Protein AF-A0A4T1ZSE1-F1 (afdb_monomer_lite)

Sequence (68 aa):
AAVDAAGNASTAANATQAVDIGAPTVASIVMADTALSVGETSLVTITFSEAVVAFDNTDVSVENGTLS

pLDDT: mean 90.82, std 6.03, range [67.5, 97.44]

InterPro domains:
  IPR044048 Bacterial Ig-like domain 12 [PF19078] (22-68)

Secondary structure (DSSP, 8-state):
--B-TT--B--------PPP-PPP-EEEEEES-SSPPTT----EEEEESS--SS--GGG---SSS---

Radius of gyration: 25.6 Å; chains: 1; bounding box: 48×25×72 Å

Foldseek 3Di:
DDADPVRRDDDDDDDDDDDDPDDKDFPDWDWPDPDDDPPDDIDIDTDIPDDDDPDDCVVDDDDPDDDD

Organism: NCBI:txid2448482

Structure (mmCIF, N/CA/C/O backbone):
data_AF-A0A4T1ZSE1-F1
#
_entry.id   AF-A0A4T1ZSE1-F1
#
loop_
_atom_site.group_PDB
_atom_site.id
_atom_site.type_symbol
_atom_site.label_atom_id
_atom_site.label_alt_id
_atom_site.label_comp_id
_atom_site.label_asym_id
_atom_site.label_entity_id
_atom_site.label_seq_id
_atom_site.pdbx_PDB_ins_code
_atom_site.Cartn_x
_atom_site.Cartn_y
_atom_site.Cartn_z
_atom_site.occupancy
_atom_site.B_iso_or_equiv
_atom_site.auth_seq_id
_atom_site.auth_comp_id
_atom_site.auth_asym_id
_atom_site.auth_atom_id
_atom_site.pdbx_PDB_model_num
ATOM 1 N N . ALA A 1 1 ? 30.882 10.620 -41.438 1.00 67.50 1 ALA A N 1
ATOM 2 C CA . ALA A 1 1 ? 29.442 10.568 -41.119 1.00 67.50 1 ALA A CA 1
ATOM 3 C C . ALA A 1 1 ? 28.748 9.803 -42.235 1.00 67.50 1 ALA A C 1
ATOM 5 O O . ALA A 1 1 ? 29.082 10.056 -43.387 1.00 67.50 1 ALA A O 1
ATOM 6 N N . ALA A 1 2 ? 27.879 8.841 -41.916 1.00 76.81 2 ALA A N 1
ATOM 7 C CA . ALA A 1 2 ? 27.071 8.183 -42.943 1.00 76.81 2 ALA A CA 1
ATOM 8 C C . ALA A 1 2 ? 26.011 9.174 -43.444 1.00 76.81 2 ALA A C 1
ATOM 10 O O . ALA A 1 2 ? 25.465 9.935 -42.646 1.00 76.81 2 ALA A O 1
ATOM 11 N N . VAL A 1 3 ? 25.769 9.200 -44.749 1.00 87.44 3 VAL A N 1
ATOM 12 C CA . VAL A 1 3 ? 24.811 10.095 -45.407 1.00 87.44 3 VAL A CA 1
ATOM 13 C C . VAL A 1 3 ? 23.915 9.210 -46.266 1.00 87.44 3 VAL A C 1
ATOM 15 O O . VAL A 1 3 ? 24.436 8.319 -46.941 1.00 87.44 3 VAL A O 1
ATOM 18 N N . ASP A 1 4 ? 22.595 9.382 -46.200 1.00 87.06 4 ASP A N 1
ATOM 19 C CA . ASP A 1 4 ? 21.676 8.605 -47.039 1.00 8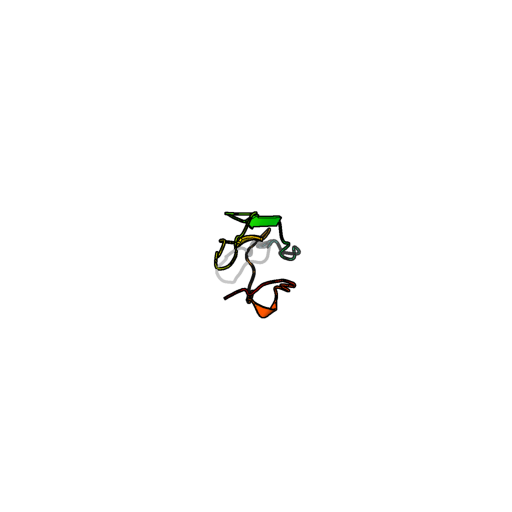7.06 4 ASP A CA 1
ATOM 20 C C . ASP A 1 4 ? 21.656 9.114 -48.496 1.00 87.06 4 ASP A C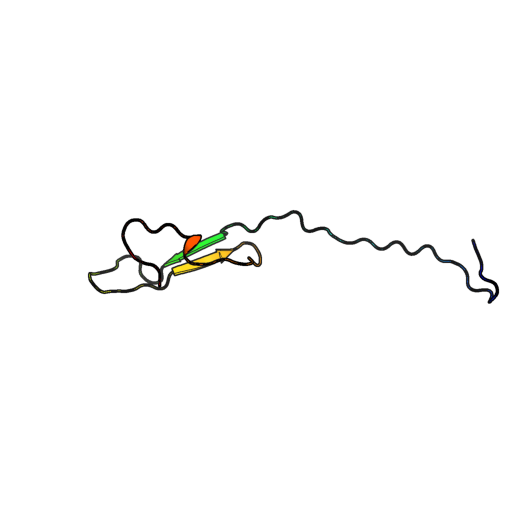 1
ATOM 22 O O . ASP A 1 4 ? 22.270 10.128 -48.837 1.00 87.06 4 ASP A O 1
ATOM 26 N N . ALA A 1 5 ? 20.950 8.405 -49.381 1.00 88.88 5 ALA A N 1
ATOM 27 C CA . ALA A 1 5 ? 20.846 8.769 -50.798 1.00 88.88 5 ALA A CA 1
ATOM 28 C C . ALA A 1 5 ? 20.125 10.111 -51.050 1.00 88.88 5 ALA A C 1
ATOM 30 O O . ALA A 1 5 ? 20.246 10.666 -52.140 1.00 88.88 5 ALA A O 1
ATOM 31 N N . ALA A 1 6 ? 19.390 10.633 -50.062 1.00 90.56 6 ALA A N 1
ATOM 32 C CA . ALA A 1 6 ? 18.749 11.944 -50.105 1.00 90.56 6 ALA A CA 1
ATOM 33 C C . ALA A 1 6 ? 19.638 13.059 -49.516 1.00 90.56 6 ALA A C 1
ATOM 35 O O . ALA A 1 6 ? 19.236 14.221 -49.513 1.00 90.56 6 ALA A O 1
ATOM 36 N N . GLY A 1 7 ? 20.852 12.735 -49.055 1.00 89.31 7 GLY A N 1
ATOM 37 C CA . GLY A 1 7 ? 21.796 13.693 -48.484 1.00 89.31 7 GLY A CA 1
ATOM 38 C C . GLY A 1 7 ? 21.572 13.988 -46.999 1.00 89.31 7 GLY A C 1
ATOM 39 O O . GLY A 1 7 ? 22.204 14.901 -46.465 1.00 89.31 7 GLY A O 1
ATOM 40 N N . ASN A 1 8 ? 20.725 13.223 -46.304 1.00 85.00 8 ASN A N 1
ATOM 41 C CA . ASN A 1 8 ? 20.516 13.396 -44.871 1.00 85.00 8 ASN A CA 1
ATOM 42 C C . ASN A 1 8 ? 21.696 12.790 -44.105 1.00 85.00 8 ASN A C 1
ATOM 44 O O . ASN A 1 8 ? 22.002 11.600 -44.225 1.00 85.00 8 ASN A O 1
ATOM 48 N N . ALA A 1 9 ? 22.371 13.610 -43.300 1.00 88.44 9 ALA A N 1
ATOM 49 C CA . ALA A 1 9 ? 23.428 13.138 -42.418 1.00 88.44 9 ALA A CA 1
ATOM 50 C C . ALA A 1 9 ? 22.835 12.263 -41.303 1.00 88.44 9 ALA A C 1
ATOM 52 O O . ALA A 1 9 ? 21.932 12.681 -40.580 1.00 88.44 9 ALA A O 1
ATOM 53 N N . SER A 1 10 ? 23.372 11.056 -41.132 1.00 78.06 10 SER A N 1
ATOM 54 C CA . SER A 1 10 ? 23.020 10.173 -40.025 1.00 78.06 10 SER A CA 1
ATOM 55 C C . SER A 1 10 ? 23.640 10.713 -38.738 1.00 78.06 10 SER A C 1
ATOM 57 O O . SER A 1 10 ? 24.812 10.465 -38.441 1.00 78.06 10 SER A O 1
ATOM 59 N N . THR A 1 11 ? 22.855 11.460 -37.967 1.00 79.19 11 THR A N 1
ATOM 60 C CA . THR A 1 11 ? 23.213 11.859 -36.603 1.00 79.19 11 THR A CA 1
ATOM 61 C C . THR A 1 11 ? 23.014 10.660 -35.681 1.00 79.19 11 THR A C 1
ATOM 63 O O . THR A 1 11 ? 21.933 10.077 -35.651 1.00 79.19 11 THR A O 1
ATOM 66 N N . ALA A 1 12 ? 24.042 10.269 -34.925 1.00 76.44 12 ALA A N 1
ATOM 67 C CA . ALA A 1 12 ? 23.874 9.258 -33.887 1.00 76.44 12 ALA A CA 1
ATOM 68 C C . ALA A 1 12 ? 22.911 9.797 -32.817 1.00 76.44 12 ALA A C 1
ATOM 70 O O . ALA A 1 12 ? 23.225 10.771 -32.133 1.00 76.44 12 ALA A O 1
ATOM 71 N N . ALA A 1 13 ? 21.736 9.185 -32.690 1.00 77.75 13 ALA A N 1
ATOM 72 C CA . ALA A 1 13 ? 20.813 9.472 -31.603 1.00 77.75 13 ALA A CA 1
ATOM 73 C C . ALA A 1 13 ? 21.171 8.570 -30.418 1.00 77.75 13 ALA A C 1
ATOM 75 O O . ALA A 1 13 ? 21.054 7.350 -30.504 1.00 77.75 13 ALA A O 1
ATOM 76 N N . ASN A 1 14 ? 21.618 9.170 -29.317 1.00 79.75 14 ASN A N 1
ATOM 77 C CA . ASN A 1 14 ? 21.728 8.472 -28.042 1.00 79.75 14 ASN A CA 1
ATOM 78 C C . ASN A 1 14 ? 20.444 8.746 -27.260 1.00 79.75 14 ASN A C 1
ATOM 80 O O . ASN A 1 14 ? 20.179 9.892 -26.903 1.00 79.75 14 ASN A O 1
ATOM 84 N N . ALA A 1 15 ? 19.648 7.708 -27.016 1.00 83.31 15 ALA A N 1
ATOM 85 C CA . ALA A 1 15 ? 18.517 7.769 -26.101 1.00 83.31 15 ALA A CA 1
ATOM 86 C C . ALA A 1 15 ? 18.908 7.054 -24.806 1.00 83.31 15 ALA A C 1
ATOM 88 O O . ALA A 1 15 ? 19.349 5.906 -24.838 1.00 83.31 15 ALA A O 1
ATOM 89 N N . THR A 1 16 ? 18.757 7.731 -23.673 1.00 86.12 16 THR A N 1
ATOM 90 C CA . THR A 1 16 ? 18.909 7.130 -22.348 1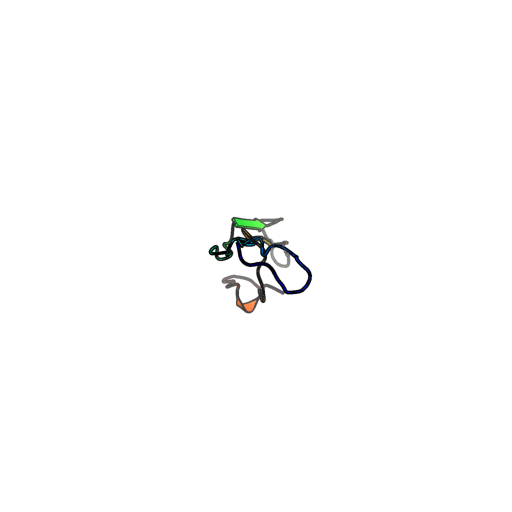.00 86.12 16 THR A CA 1
ATOM 91 C C . THR A 1 16 ? 17.531 6.986 -21.720 1.00 86.12 16 THR A C 1
ATOM 93 O O . THR A 1 16 ? 16.710 7.898 -21.793 1.00 86.12 16 THR A O 1
ATOM 96 N N . GLN A 1 17 ? 17.265 5.830 -21.114 1.00 87.81 17 GLN A N 1
ATOM 97 C CA . GLN A 1 17 ? 16.068 5.610 -20.309 1.00 87.81 17 GLN A CA 1
ATOM 98 C C . GLN A 1 17 ? 16.499 5.232 -18.900 1.00 87.81 17 GLN A C 1
ATOM 100 O O . GLN A 1 17 ? 17.398 4.407 -18.727 1.00 87.81 17 GLN A O 1
ATOM 105 N N . ALA A 1 18 ? 15.878 5.855 -17.903 1.00 88.81 18 ALA A N 1
ATOM 106 C CA . ALA A 1 18 ? 16.028 5.418 -16.528 1.00 88.81 18 ALA A CA 1
ATOM 107 C C . ALA A 1 18 ? 15.228 4.125 -16.353 1.00 88.81 18 ALA A C 1
ATOM 109 O O . ALA A 1 18 ? 14.053 4.067 -16.714 1.00 88.81 18 ALA A O 1
ATOM 110 N N . VAL A 1 19 ? 15.886 3.088 -15.843 1.00 89.12 19 VAL A N 1
ATOM 111 C CA . VAL A 1 19 ? 15.216 1.859 -15.425 1.0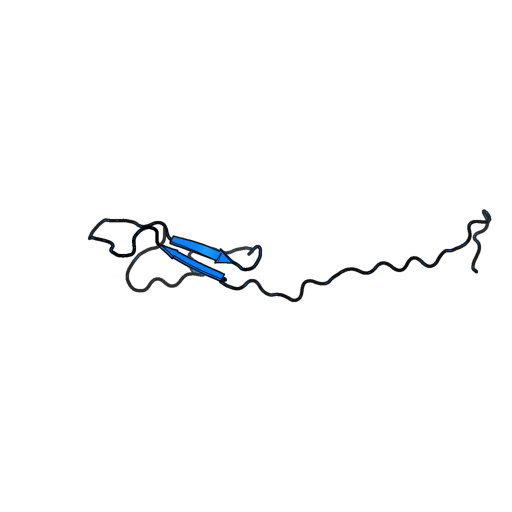0 89.12 19 VAL A CA 1
ATOM 112 C C . VAL A 1 19 ? 14.858 2.031 -13.962 1.00 89.12 19 VAL A C 1
ATOM 114 O O . VAL A 1 19 ? 15.722 2.382 -13.157 1.00 89.12 19 VAL A O 1
ATOM 117 N N . ASP A 1 20 ? 13.595 1.795 -13.641 1.00 87.00 20 ASP A N 1
ATOM 118 C CA . ASP A 1 20 ? 13.177 1.688 -12.256 1.00 87.00 20 ASP A CA 1
ATOM 119 C C . ASP A 1 20 ? 13.707 0.376 -11.662 1.00 87.00 20 ASP A C 1
ATOM 121 O O . ASP A 1 20 ? 13.498 -0.706 -12.215 1.00 87.00 20 ASP A O 1
ATOM 125 N N . ILE A 1 21 ? 14.466 0.499 -10.577 1.00 89.88 21 ILE A N 1
ATOM 126 C CA . ILE A 1 21 ? 15.060 -0.617 -9.832 1.00 89.88 21 ILE A CA 1
ATOM 127 C C . ILE A 1 21 ? 14.573 -0.645 -8.378 1.00 89.88 21 ILE A C 1
ATOM 129 O O . ILE A 1 21 ? 15.045 -1.472 -7.595 1.00 89.88 21 ILE A O 1
ATOM 133 N N . GLY A 1 22 ? 13.684 0.280 -8.004 1.00 90.56 22 GLY A N 1
ATOM 134 C CA . GLY A 1 22 ? 13.020 0.287 -6.713 1.00 90.56 22 GLY A CA 1
ATOM 135 C C . GLY A 1 22 ? 11.912 -0.758 -6.690 1.00 90.56 22 GLY A C 1
ATOM 136 O O . GLY A 1 22 ? 11.250 -1.001 -7.693 1.00 90.56 22 GLY A O 1
ATOM 137 N N . ALA A 1 23 ? 11.749 -1.425 -5.552 1.00 90.94 23 ALA A N 1
ATOM 138 C CA . ALA A 1 23 ? 10.516 -2.142 -5.272 1.00 90.94 23 ALA A CA 1
ATOM 139 C C . ALA A 1 23 ? 9.657 -1.266 -4.350 1.00 90.94 23 ALA A C 1
ATOM 141 O O . ALA A 1 23 ? 10.224 -0.644 -3.437 1.00 90.94 23 ALA A O 1
ATOM 142 N N . PRO A 1 24 ? 8.319 -1.282 -4.496 1.00 94.88 24 PRO A N 1
ATOM 143 C CA . PRO A 1 24 ? 7.462 -0.532 -3.600 1.00 94.88 24 PRO A CA 1
ATOM 144 C C . PRO A 1 24 ? 7.644 -1.012 -2.162 1.00 94.88 24 PRO A C 1
ATOM 146 O O . PRO A 1 24 ? 7.651 -2.210 -1.876 1.00 94.88 24 PRO A O 1
ATOM 149 N N . THR A 1 25 ? 7.767 -0.068 -1.238 1.00 95.25 25 THR A N 1
ATOM 150 C CA . THR A 1 25 ? 7.868 -0.336 0.199 1.00 95.25 25 THR A CA 1
ATOM 151 C C . THR A 1 25 ? 6.721 0.335 0.935 1.00 95.25 25 THR A C 1
ATOM 153 O O . THR A 1 25 ? 6.157 1.319 0.456 1.00 95.25 25 THR A O 1
ATOM 156 N N . VAL A 1 26 ? 6.368 -0.181 2.113 1.00 96.94 26 VAL A N 1
ATOM 157 C CA . VAL A 1 26 ? 5.408 0.485 2.999 1.00 96.94 26 VAL A CA 1
ATOM 158 C C . VAL A 1 26 ? 6.106 1.670 3.663 1.00 96.94 26 VAL A C 1
ATOM 160 O O . VAL A 1 26 ? 7.004 1.492 4.483 1.00 96.94 26 VAL A O 1
ATOM 163 N N . ALA A 1 27 ? 5.686 2.880 3.308 1.00 96.94 27 ALA A N 1
ATOM 164 C CA . ALA A 1 27 ? 6.202 4.123 3.866 1.00 96.94 27 ALA A CA 1
ATOM 165 C C . ALA A 1 27 ? 5.539 4.471 5.208 1.00 96.94 27 ALA A C 1
ATOM 167 O O . ALA A 1 27 ? 6.206 4.976 6.111 1.00 96.94 27 ALA A O 1
ATOM 168 N N . SER A 1 28 ? 4.234 4.214 5.358 1.00 97.44 28 SER A N 1
ATOM 169 C CA . SER A 1 28 ? 3.518 4.429 6.621 1.00 97.44 28 SER A CA 1
ATOM 170 C C . SER A 1 28 ? 2.218 3.631 6.713 1.00 97.44 28 SER A C 1
ATOM 172 O O . SER A 1 28 ? 1.622 3.258 5.702 1.00 97.44 28 SER A O 1
ATOM 174 N N . ILE A 1 29 ? 1.771 3.408 7.951 1.00 95.44 29 ILE A N 1
ATOM 175 C CA . ILE A 1 29 ? 0.446 2.882 8.280 1.00 95.44 29 ILE A CA 1
ATOM 176 C C . ILE A 1 29 ? -0.140 3.799 9.348 1.00 95.44 29 ILE A C 1
ATOM 178 O O . ILE A 1 29 ? 0.463 3.988 10.405 1.00 95.44 29 ILE A O 1
ATOM 182 N N . VAL A 1 30 ? -1.295 4.391 9.062 1.00 96.75 30 VAL A N 1
ATOM 183 C CA . VAL A 1 30 ? -1.979 5.316 9.969 1.00 96.75 30 VAL A CA 1
ATOM 184 C C . VAL A 1 30 ? -3.406 4.843 10.184 1.00 96.75 30 VAL A C 1
ATOM 186 O O . VAL A 1 30 ? -4.099 4.497 9.231 1.00 96.75 30 VAL A O 1
ATOM 189 N N . MET A 1 31 ? -3.845 4.860 11.438 1.00 95.25 31 MET A N 1
ATOM 190 C CA . MET A 1 31 ? -5.227 4.588 11.820 1.00 95.25 31 MET A CA 1
ATOM 191 C C . MET A 1 31 ? -5.900 5.891 12.238 1.00 95.25 31 MET A C 1
ATOM 193 O O . MET A 1 31 ? -5.308 6.673 12.981 1.00 95.25 31 MET A O 1
ATOM 197 N N . ALA A 1 32 ? -7.124 6.122 11.764 1.00 96.81 32 ALA A N 1
ATOM 198 C CA . ALA A 1 32 ? -7.905 7.299 12.151 1.00 96.81 32 ALA A CA 1
ATOM 199 C C . ALA A 1 32 ? -8.267 7.278 13.647 1.00 96.81 32 ALA A C 1
ATOM 201 O O . ALA A 1 32 ? -8.236 8.312 14.310 1.00 96.81 32 ALA A O 1
ATOM 202 N N . ASP A 1 33 ? -8.556 6.088 14.167 1.00 95.12 33 ASP A N 1
ATOM 203 C CA . ASP A 1 33 ? -8.745 5.808 15.587 1.00 95.12 33 ASP A CA 1
ATOM 204 C C . ASP A 1 33 ? -7.925 4.578 15.988 1.00 95.12 33 ASP A C 1
ATOM 206 O O . ASP A 1 33 ? -8.040 3.526 15.354 1.00 95.12 33 ASP A O 1
ATOM 210 N N . THR A 1 34 ? -7.091 4.727 17.018 1.00 91.81 34 THR A N 1
ATOM 211 C CA . THR A 1 34 ? -6.230 3.678 17.584 1.00 91.81 34 THR A CA 1
ATOM 212 C C . THR A 1 34 ? -6.860 2.947 18.773 1.00 91.81 34 THR A C 1
ATOM 214 O O . THR A 1 34 ? -6.287 1.968 19.245 1.00 91.81 34 THR A O 1
ATOM 217 N N . ALA A 1 35 ? -7.998 3.420 19.287 1.00 93.12 35 ALA A N 1
ATOM 218 C CA . ALA A 1 35 ? -8.675 2.899 20.472 1.00 93.12 35 ALA A CA 1
ATOM 219 C C . ALA A 1 35 ? -10.090 2.409 20.129 1.00 93.12 35 ALA A C 1
ATOM 221 O O . ALA A 1 35 ? -11.084 2.913 20.640 1.00 93.12 35 ALA A O 1
ATOM 222 N N . LEU A 1 36 ? -10.152 1.381 19.284 1.00 92.00 36 LEU A N 1
ATOM 223 C CA . LEU A 1 36 ? -11.401 0.759 18.850 1.00 92.00 36 LEU A CA 1
ATOM 224 C C . LEU A 1 36 ? -12.170 0.125 20.018 1.00 92.00 36 LEU A C 1
ATOM 226 O O . LEU A 1 36 ? -11.652 -0.750 20.720 1.00 92.00 36 LEU A O 1
ATOM 230 N N . SER A 1 37 ? -13.434 0.513 20.172 1.00 93.44 37 SER A N 1
ATOM 231 C CA . SER A 1 37 ? -14.397 -0.153 21.049 1.00 93.44 37 SER A CA 1
ATOM 232 C C . SER A 1 37 ? -15.130 -1.285 20.321 1.00 93.44 37 SER A C 1
ATOM 234 O O . SER A 1 37 ? -15.077 -1.432 19.099 1.00 93.44 37 SER A O 1
ATOM 236 N N . VAL A 1 38 ? -15.846 -2.119 21.079 1.00 92.38 38 VAL A N 1
ATOM 237 C CA . VAL A 1 38 ? -16.610 -3.242 20.515 1.00 92.38 38 VAL A CA 1
ATOM 238 C C . VAL A 1 38 ? -17.639 -2.737 19.502 1.00 92.38 38 VAL A C 1
ATOM 240 O O . VAL A 1 38 ? -18.527 -1.960 19.844 1.00 92.38 38 VAL A O 1
ATOM 243 N N . GLY A 1 39 ? -17.543 -3.244 18.272 1.00 92.31 39 GLY A N 1
ATOM 244 C CA . GLY A 1 39 ? -18.452 -2.908 17.175 1.00 92.31 39 GLY A CA 1
ATOM 245 C C . GLY A 1 39 ? -18.063 -1.659 16.381 1.00 92.31 39 GLY A C 1
ATOM 246 O O . GLY A 1 39 ? -18.767 -1.322 15.433 1.00 92.31 39 GLY A O 1
ATOM 247 N N . GLU A 1 40 ? -16.963 -0.991 16.730 1.00 94.75 40 GLU A N 1
ATOM 248 C CA . GLU A 1 40 ? -16.443 0.140 15.963 1.00 94.75 40 GLU A CA 1
ATOM 249 C C . GLU A 1 40 ? -15.558 -0.317 14.795 1.00 94.75 40 GLU A C 1
ATOM 251 O O . GLU A 1 40 ? -15.007 -1.419 14.781 1.00 94.75 40 GLU A O 1
ATOM 256 N N . THR A 1 41 ? -15.412 0.561 13.803 1.00 94.75 41 THR A N 1
ATOM 257 C CA . THR A 1 41 ? -14.515 0.389 12.654 1.00 94.75 41 THR A CA 1
ATOM 258 C C . THR A 1 41 ? -13.661 1.638 12.494 1.00 94.75 41 THR A C 1
ATOM 260 O O . THR A 1 41 ? -14.164 2.748 12.662 1.00 94.75 41 THR A O 1
ATOM 263 N N . SER A 1 42 ? -12.398 1.472 12.110 1.00 95.12 42 SER A N 1
ATOM 264 C CA . SER A 1 42 ? -11.449 2.570 11.909 1.00 95.12 42 SER A CA 1
ATOM 265 C C . SER A 1 42 ? -10.890 2.501 10.496 1.00 95.12 42 SER A C 1
ATOM 267 O O . SER A 1 42 ? -10.641 1.415 9.971 1.00 95.12 42 SER A O 1
ATOM 269 N N . LEU A 1 43 ? -10.696 3.663 9.873 1.00 95.81 43 LEU A N 1
ATOM 270 C CA . LEU A 1 43 ? -10.011 3.738 8.589 1.00 95.81 43 LEU A CA 1
ATOM 271 C C . LEU A 1 43 ? -8.515 3.507 8.810 1.00 95.81 43 LEU A C 1
ATOM 273 O O . LEU A 1 43 ? -7.877 4.234 9.577 1.00 95.81 43 LEU A O 1
ATOM 277 N N . VAL A 1 44 ? -7.966 2.531 8.092 1.00 94.31 44 VAL A N 1
ATOM 278 C CA . VAL A 1 44 ? -6.528 2.273 8.020 1.00 94.31 44 VAL A CA 1
ATOM 279 C C . VAL A 1 44 ? -6.014 2.768 6.673 1.00 94.31 44 VAL A C 1
ATOM 281 O O . VAL A 1 44 ? -6.463 2.310 5.625 1.00 94.31 44 VAL A O 1
ATOM 284 N N . THR A 1 45 ? -5.058 3.690 6.700 1.00 96.06 45 THR A N 1
ATOM 285 C CA . THR A 1 45 ? -4.393 4.218 5.506 1.00 96.06 45 THR A CA 1
ATOM 286 C C . THR A 1 45 ? -2.972 3.678 5.442 1.00 96.06 45 THR A C 1
ATOM 288 O O . THR A 1 45 ? -2.149 3.983 6.307 1.00 96.06 45 THR A O 1
ATOM 291 N N . ILE A 1 46 ? -2.677 2.905 4.398 1.00 96.12 46 ILE A N 1
ATOM 292 C CA . ILE A 1 46 ? -1.336 2.403 4.086 1.00 96.12 46 ILE A CA 1
ATOM 293 C C . ILE A 1 46 ? -0.777 3.250 2.944 1.00 96.12 46 ILE A C 1
ATOM 295 O O . ILE A 1 46 ? -1.411 3.381 1.898 1.00 96.12 46 ILE A O 1
ATOM 299 N N . THR A 1 47 ? 0.400 3.837 3.145 1.00 96.94 47 THR A N 1
ATOM 300 C CA . THR A 1 47 ? 1.088 4.631 2.120 1.00 96.94 47 THR A CA 1
ATOM 301 C C . THR A 1 47 ? 2.305 3.868 1.631 1.00 96.94 47 THR A C 1
ATOM 303 O O . THR A 1 47 ? 3.125 3.437 2.442 1.00 96.94 47 THR A O 1
ATOM 306 N N . PHE A 1 48 ? 2.446 3.741 0.315 1.00 97.31 48 PHE A N 1
ATOM 307 C CA . PHE A 1 48 ? 3.604 3.118 -0.320 1.00 97.31 48 PHE A CA 1
ATOM 308 C C . PHE A 1 48 ? 4.590 4.173 -0.837 1.00 97.31 48 PHE A C 1
ATOM 310 O O . PHE A 1 48 ? 4.209 5.318 -1.083 1.00 97.31 48 PHE A O 1
ATOM 317 N N . SER A 1 49 ? 5.859 3.792 -1.003 1.00 96.25 49 SER A N 1
ATOM 318 C CA . SER A 1 49 ? 6.902 4.661 -1.572 1.00 96.25 49 SER A CA 1
ATOM 319 C C . SER A 1 49 ? 6.675 4.999 -3.048 1.00 96.25 49 SER A C 1
ATOM 321 O O . SER A 1 49 ? 7.179 6.008 -3.532 1.00 96.25 49 SER A O 1
ATOM 323 N N . GLU A 1 50 ? 5.909 4.164 -3.747 1.00 94.75 50 GLU A N 1
ATOM 324 C CA . GLU A 1 50 ? 5.511 4.323 -5.142 1.00 94.75 50 GLU A CA 1
ATOM 325 C C . GLU A 1 50 ? 4.222 3.533 -5.421 1.00 94.75 50 GLU A C 1
ATOM 327 O O . GLU A 1 50 ? 3.664 2.898 -4.522 1.00 94.75 50 GLU A O 1
ATOM 332 N N . ALA A 1 51 ? 3.717 3.592 -6.655 1.00 93.12 51 ALA A N 1
ATOM 333 C CA . ALA A 1 51 ? 2.494 2.892 -7.028 1.00 93.12 51 ALA A CA 1
ATOM 334 C C . ALA A 1 51 ? 2.665 1.365 -6.937 1.00 93.12 51 ALA A C 1
ATOM 336 O O . ALA A 1 51 ? 3.578 0.794 -7.530 1.00 93.12 51 ALA A O 1
ATOM 337 N N . VAL A 1 52 ? 1.740 0.704 -6.240 1.00 94.94 52 VAL A N 1
ATOM 338 C CA . VAL A 1 52 ? 1.654 -0.761 -6.168 1.00 94.94 52 VAL A CA 1
ATOM 339 C C . VAL A 1 52 ? 0.622 -1.298 -7.155 1.00 94.94 52 VAL A C 1
ATOM 341 O O . VAL A 1 52 ? -0.379 -0.644 -7.451 1.00 94.94 52 VAL A O 1
ATOM 344 N N . VAL A 1 53 ? 0.852 -2.512 -7.650 1.00 94.25 53 VAL A N 1
ATOM 345 C CA . VAL A 1 53 ? -0.085 -3.251 -8.506 1.00 94.25 53 VAL A CA 1
ATOM 346 C C . VAL A 1 53 ? -0.578 -4.493 -7.773 1.00 94.25 53 VAL A C 1
ATOM 348 O O . VAL A 1 53 ? 0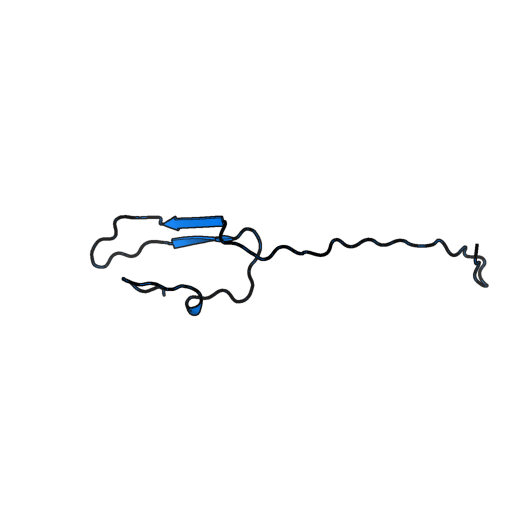.196 -5.123 -7.062 1.00 94.25 53 VAL A O 1
ATOM 351 N N . ALA A 1 54 ? -1.853 -4.844 -7.970 1.00 94.31 54 ALA A N 1
ATOM 352 C CA . ALA A 1 54 ? -2.478 -6.050 -7.415 1.00 94.31 54 ALA A CA 1
ATOM 353 C C . ALA A 1 54 ? -2.405 -6.190 -5.878 1.00 94.31 54 ALA A C 1
ATOM 355 O O . ALA A 1 54 ? -2.345 -7.306 -5.385 1.00 94.31 54 ALA A O 1
ATOM 356 N N . PHE A 1 55 ? -2.427 -5.073 -5.141 1.00 94.06 55 PHE A N 1
ATOM 357 C CA . PHE A 1 55 ? -2.541 -5.084 -3.680 1.00 94.06 55 PHE A CA 1
ATOM 358 C C . PHE A 1 55 ? -4.003 -5.268 -3.252 1.00 94.06 55 PHE A C 1
ATOM 360 O O . PHE A 1 55 ? -4.862 -4.481 -3.665 1.00 94.06 55 PHE A O 1
ATOM 367 N N . ASP A 1 56 ? -4.280 -6.268 -2.419 1.00 95.12 56 ASP A N 1
ATOM 368 C CA . ASP A 1 56 ? -5.605 -6.530 -1.856 1.00 95.12 56 ASP A CA 1
ATOM 369 C C . ASP A 1 56 ? -5.554 -7.039 -0.397 1.00 95.12 56 ASP A C 1
ATOM 371 O O . ASP A 1 56 ? -4.505 -7.077 0.245 1.00 95.12 56 ASP A O 1
ATOM 375 N N . ASN A 1 57 ? -6.711 -7.392 0.178 1.00 94.31 57 ASN A N 1
ATOM 376 C CA . ASN A 1 57 ? -6.797 -7.800 1.585 1.00 94.31 57 ASN A CA 1
ATOM 377 C C . ASN A 1 57 ? -6.055 -9.113 1.889 1.00 94.31 57 ASN A C 1
ATOM 379 O O . ASN A 1 57 ? -5.754 -9.371 3.051 1.00 94.31 57 ASN A O 1
ATOM 383 N N . THR A 1 58 ? -5.768 -9.951 0.889 1.00 94.62 58 THR A N 1
ATOM 384 C CA . THR A 1 58 ? -5.006 -11.195 1.078 1.00 94.62 58 THR A CA 1
ATOM 385 C C . THR A 1 58 ? -3.524 -10.936 1.342 1.00 94.62 58 THR A C 1
ATOM 387 O O . THR A 1 58 ? -2.861 -11.776 1.952 1.00 94.62 58 THR A O 1
ATOM 390 N N . ASP A 1 59 ? -3.031 -9.747 0.985 1.00 94.44 59 ASP A N 1
ATOM 391 C CA . ASP A 1 59 ? -1.673 -9.290 1.283 1.00 94.44 59 ASP A CA 1
ATOM 392 C C . ASP A 1 59 ? -1.516 -8.771 2.723 1.00 94.44 59 ASP A C 1
ATOM 394 O O . ASP A 1 59 ? -0.400 -8.495 3.174 1.00 94.44 59 ASP A O 1
ATOM 398 N N . VAL A 1 60 ? -2.620 -8.622 3.468 1.00 94.00 60 VAL A N 1
ATOM 399 C CA . VAL A 1 60 ? -2.632 -8.040 4.815 1.00 94.00 60 VAL A CA 1
ATOM 400 C C . VAL A 1 60 ? -3.044 -9.085 5.849 1.00 94.00 60 VAL A C 1
ATOM 402 O O . VAL A 1 60 ? -4.179 -9.553 5.885 1.00 94.00 60 VAL A O 1
ATOM 405 N N . SER A 1 61 ? -2.126 -9.414 6.759 1.00 93.81 61 SER A N 1
ATOM 406 C CA . SER A 1 61 ? -2.426 -10.270 7.910 1.00 93.81 61 SER A CA 1
ATOM 407 C C . SER A 1 61 ? -3.027 -9.452 9.052 1.00 93.81 61 SER A C 1
ATOM 409 O O . SER A 1 61 ? -2.414 -8.491 9.521 1.00 93.81 61 SER A O 1
ATOM 411 N N . VAL A 1 62 ? -4.201 -9.862 9.535 1.00 91.00 62 VAL A N 1
ATOM 412 C CA . VAL A 1 62 ? -4.896 -9.229 10.663 1.00 91.00 62 VAL A CA 1
ATOM 413 C C . VAL A 1 62 ? -5.131 -10.272 11.750 1.00 91.00 62 VAL A C 1
ATOM 415 O O . VAL A 1 62 ? -5.850 -11.243 11.542 1.00 91.00 62 VAL A O 1
ATOM 418 N N . GLU A 1 63 ? -4.516 -10.080 12.917 1.00 90.12 63 GLU A N 1
ATOM 419 C CA . GLU A 1 63 ? -4.542 -11.086 13.989 1.00 90.12 63 GLU A CA 1
ATOM 420 C C . GLU A 1 63 ? -5.799 -11.004 14.870 1.00 90.12 63 GLU A C 1
ATOM 422 O O . GLU A 1 63 ? -6.305 -12.026 15.321 1.00 90.12 63 GLU A O 1
ATOM 427 N N . ASN A 1 64 ? -6.336 -9.801 15.097 1.00 85.75 64 ASN A N 1
ATOM 428 C CA . ASN A 1 64 ? -7.400 -9.565 16.084 1.00 85.75 64 ASN A CA 1
ATOM 429 C C . ASN A 1 64 ? -8.598 -8.789 15.510 1.00 85.75 64 ASN A C 1
ATOM 431 O O . ASN A 1 64 ? -9.236 -8.006 16.210 1.00 85.75 64 ASN A O 1
ATOM 435 N N . GLY A 1 65 ? -8.892 -8.968 14.224 1.00 87.56 65 GLY A N 1
ATOM 436 C CA . GLY A 1 65 ? -9.961 -8.240 13.547 1.00 87.56 65 GLY A CA 1
ATOM 437 C C . GL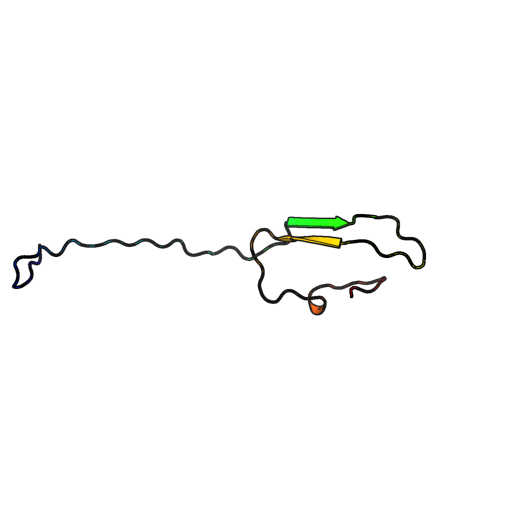Y A 1 65 ? -10.179 -8.718 12.118 1.00 87.56 65 GLY A C 1
ATOM 438 O O . GLY A 1 65 ? -9.657 -9.752 11.709 1.00 87.56 65 GLY A O 1
ATOM 439 N N . THR A 1 66 ? -10.950 -7.950 11.357 1.00 90.06 66 THR A N 1
ATOM 440 C CA . THR A 1 66 ? -11.235 -8.229 9.946 1.00 90.06 66 THR A CA 1
ATOM 441 C C . THR A 1 66 ? -11.002 -6.981 9.111 1.00 90.06 66 THR A C 1
ATOM 443 O O . THR A 1 66 ? -11.365 -5.886 9.538 1.00 90.06 66 THR A O 1
ATOM 446 N N . LEU A 1 67 ? -10.445 -7.155 7.914 1.00 92.06 67 LEU A N 1
ATOM 447 C CA . LEU A 1 67 ? -10.409 -6.129 6.875 1.00 92.06 67 LEU A CA 1
ATOM 448 C C . LEU A 1 67 ? -11.446 -6.497 5.808 1.00 92.06 67 LEU A C 1
ATOM 450 O O . LEU A 1 67 ? -11.492 -7.650 5.372 1.00 92.06 67 LEU A O 1
ATOM 454 N N . SER A 1 68 ? -12.287 -5.543 5.415 1.00 88.19 68 SER A N 1
ATOM 455 C CA . SER A 1 68 ? -13.408 -5.749 4.487 1.00 88.19 68 SER A CA 1
ATOM 456 C C . SER A 1 68 ? -13.501 -4.639 3.464 1.00 88.19 68 SER A C 1
ATOM 458 O O . SER A 1 68 ? -13.322 -3.478 3.896 1.00 88.19 68 SER A O 1
#